Protein AF-A0A657B1L4-F1 (afdb_monomer_lite)

pLDDT: mean 71.81, std 14.99, range [41.16, 93.69]

Structure (mmCIF, N/CA/C/O backbone):
data_AF-A0A657B1L4-F1
#
_entry.id   AF-A0A657B1L4-F1
#
loop_
_atom_site.group_PDB
_atom_site.id
_atom_site.type_symbol
_atom_site.label_atom_id
_atom_site.label_alt_id
_atom_site.label_comp_id
_atom_site.label_asym_id
_atom_site.label_entity_id
_atom_site.label_seq_id
_atom_site.pdbx_PDB_ins_code
_atom_site.Cartn_x
_atom_site.Cartn_y
_atom_site.Cartn_z
_atom_site.occupancy
_atom_site.B_iso_or_equiv
_atom_site.auth_seq_id
_atom_site.auth_comp_id
_atom_site.auth_asym_id
_atom_site.auth_atom_id
_atom_site.pdbx_PDB_model_num
ATOM 1 N N . MET A 1 1 ? -12.291 -13.952 30.969 1.00 44.62 1 MET A N 1
ATOM 2 C CA . MET A 1 1 ? -12.840 -12.583 30.865 1.00 44.62 1 MET A CA 1
ATOM 3 C C . MET A 1 1 ? -14.211 -12.683 30.225 1.00 44.62 1 MET A C 1
ATOM 5 O O . MET A 1 1 ? -14.468 -13.693 29.579 1.00 44.62 1 MET A O 1
ATOM 9 N N . LYS A 1 2 ? -15.116 -11.753 30.529 1.00 54.88 2 LYS A N 1
ATOM 10 C CA . LYS A 1 2 ? -16.522 -11.814 30.122 1.00 54.88 2 LYS A CA 1
ATOM 11 C C . LYS A 1 2 ? -16.820 -10.513 29.388 1.00 54.88 2 LYS A C 1
ATOM 13 O O . LYS A 1 2 ? -16.841 -9.466 30.028 1.00 54.88 2 LYS A O 1
ATOM 18 N N . ASP A 1 3 ? -16.983 -10.602 28.078 1.00 65.75 3 ASP A N 1
ATOM 19 C CA . ASP A 1 3 ? -17.222 -9.439 27.230 1.00 65.75 3 ASP A CA 1
ATOM 20 C C . ASP A 1 3 ? -18.727 -9.167 27.196 1.00 65.75 3 ASP A C 1
ATOM 22 O O . ASP A 1 3 ? -19.538 -10.091 27.074 1.00 65.75 3 ASP A O 1
ATOM 26 N N . THR A 1 4 ? -19.107 -7.909 27.405 1.00 70.56 4 THR A N 1
ATOM 27 C CA . THR A 1 4 ? -20.507 -7.476 27.410 1.00 70.56 4 THR A CA 1
ATOM 28 C C . THR A 1 4 ? -20.730 -6.631 26.171 1.00 70.56 4 THR A C 1
ATOM 30 O O . THR A 1 4 ? -20.017 -5.655 25.960 1.00 70.56 4 THR A O 1
ATOM 33 N N . TYR A 1 5 ? -21.699 -7.028 25.352 1.00 71.12 5 TYR A N 1
ATOM 34 C CA . TYR A 1 5 ? -22.012 -6.365 24.092 1.00 71.12 5 TYR A CA 1
ATOM 35 C C . TYR A 1 5 ? -23.319 -5.593 24.236 1.00 71.12 5 TYR A C 1
ATOM 37 O O . TYR A 1 5 ? -24.296 -6.124 24.769 1.00 71.12 5 TYR A O 1
ATOM 45 N N . PHE A 1 6 ? -23.330 -4.360 23.741 1.00 74.88 6 PHE A N 1
ATOM 46 C CA . PHE A 1 6 ? -24.523 -3.533 23.626 1.00 74.88 6 PHE A CA 1
ATOM 47 C C . PHE A 1 6 ? -24.731 -3.184 22.152 1.00 74.88 6 PHE A C 1
ATOM 49 O O . PHE A 1 6 ? -23.774 -2.825 21.467 1.00 74.88 6 PHE A O 1
ATOM 56 N N . VAL A 1 7 ? -25.960 -3.340 21.662 1.00 74.31 7 VAL A N 1
ATOM 57 C CA . VAL A 1 7 ? -26.334 -3.041 20.276 1.00 74.31 7 VAL A CA 1
ATOM 58 C C . VAL A 1 7 ? -27.376 -1.936 20.322 1.00 74.31 7 VAL A C 1
ATOM 60 O O . VAL A 1 7 ? -28.415 -2.115 20.954 1.00 74.31 7 VAL A O 1
ATOM 63 N N . ALA A 1 8 ? -27.077 -0.826 19.659 1.00 74.44 8 ALA A N 1
ATOM 64 C CA . ALA A 1 8 ? -27.981 0.296 19.455 1.00 74.44 8 ALA A CA 1
ATOM 65 C C . ALA A 1 8 ? -28.197 0.490 17.953 1.00 74.44 8 ALA A C 1
ATOM 67 O O . ALA A 1 8 ? -27.300 0.190 17.158 1.00 74.44 8 ALA A O 1
ATOM 68 N N . ASP A 1 9 ? -29.367 0.996 17.575 1.00 72.44 9 ASP A N 1
ATOM 69 C CA . ASP A 1 9 ? -29.678 1.323 16.179 1.00 72.44 9 ASP A CA 1
ATOM 70 C C . ASP A 1 9 ? -29.116 2.695 15.758 1.00 72.44 9 ASP A C 1
ATOM 72 O O . ASP A 1 9 ? -29.039 2.979 14.562 1.00 72.44 9 ASP A O 1
ATOM 76 N N . ASP A 1 10 ? -28.704 3.531 16.719 1.00 69.38 10 ASP A N 1
ATOM 77 C CA . ASP A 1 10 ? -28.282 4.915 16.491 1.00 69.38 10 ASP A CA 1
ATOM 78 C C . ASP A 1 10 ? -26.967 5.265 17.218 1.00 69.38 10 ASP A C 1
ATOM 80 O O . ASP A 1 10 ? -26.688 4.769 18.311 1.00 69.38 10 ASP A O 1
ATOM 84 N N . LEU A 1 11 ? -26.141 6.117 16.598 1.00 68.44 11 LEU A N 1
ATOM 85 C CA . LEU A 1 11 ? -24.838 6.538 17.128 1.00 68.44 11 LEU A CA 1
ATOM 86 C C . LEU A 1 11 ? -24.950 7.500 18.321 1.00 68.44 11 LEU A C 1
ATOM 88 O O . LEU A 1 11 ? -24.080 7.453 19.193 1.00 68.44 11 LEU A O 1
ATOM 92 N N . ASP A 1 12 ? -26.011 8.306 18.407 1.00 71.00 12 ASP A N 1
ATOM 93 C CA . ASP A 1 12 ? -26.265 9.215 19.532 1.00 71.00 12 ASP A CA 1
ATOM 94 C C . ASP A 1 12 ? -26.483 8.423 20.831 1.00 71.00 12 ASP A C 1
ATOM 96 O O . ASP A 1 12 ? -26.006 8.796 21.906 1.00 71.00 12 ASP A O 1
ATOM 100 N N . GLU A 1 13 ? -27.171 7.282 20.735 1.00 75.62 13 GLU A N 1
ATOM 101 C CA . GLU A 1 13 ? -27.399 6.385 21.871 1.00 75.62 13 GLU A CA 1
ATOM 102 C C . GLU A 1 13 ? -26.088 5.733 22.337 1.00 75.62 13 GLU A C 1
ATOM 104 O O . GLU A 1 13 ? -25.829 5.623 23.537 1.00 75.62 13 GLU A O 1
ATOM 109 N N . VAL A 1 14 ? -25.210 5.366 21.398 1.00 75.19 14 VAL A N 1
ATOM 110 C CA . VAL A 1 14 ? -23.883 4.813 21.712 1.00 75.19 14 VAL A CA 1
ATOM 111 C C . VAL A 1 14 ? -22.984 5.852 22.389 1.00 75.19 14 VAL A C 1
ATOM 113 O O . VAL A 1 14 ? -22.258 5.507 23.325 1.00 75.19 14 VAL A O 1
ATOM 116 N N . GLU A 1 15 ? -23.027 7.114 21.957 1.00 71.69 15 GLU A N 1
ATOM 117 C CA . GLU A 1 15 ? -22.281 8.209 22.590 1.00 71.69 15 GLU A CA 1
ATOM 118 C C . GLU A 1 15 ? -22.749 8.458 24.024 1.00 71.69 15 GLU A C 1
ATOM 120 O O . GLU A 1 15 ? -21.926 8.572 24.939 1.00 71.69 15 GLU A O 1
ATOM 125 N N . LEU A 1 16 ? -24.064 8.473 24.245 1.00 78.19 16 LEU A N 1
ATOM 126 C CA . LEU A 1 16 ? -24.642 8.656 25.571 1.00 78.19 16 LEU A CA 1
A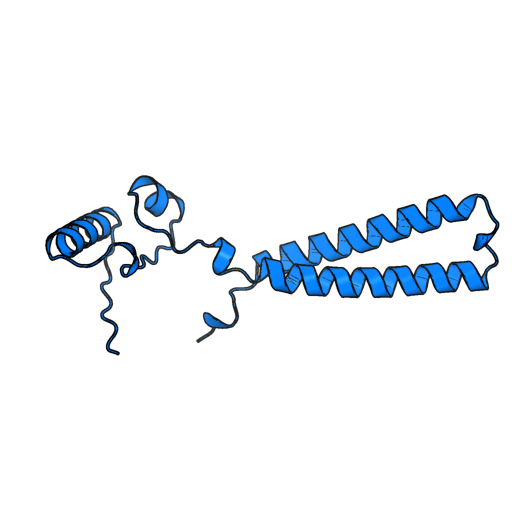TOM 127 C C . LEU A 1 16 ? -24.188 7.546 26.529 1.00 78.19 16 LEU A C 1
ATOM 129 O O . LEU A 1 16 ? -23.716 7.835 27.628 1.00 78.19 16 LEU A O 1
ATOM 133 N N . ILE A 1 17 ? -24.215 6.291 26.078 1.00 77.56 17 ILE A N 1
ATOM 134 C CA . ILE A 1 17 ? -23.767 5.140 26.872 1.00 77.56 17 ILE A CA 1
ATOM 135 C C . ILE A 1 17 ? -22.257 5.176 27.117 1.00 77.56 17 ILE A C 1
ATOM 137 O O . ILE A 1 17 ? -21.808 4.854 28.217 1.00 77.56 17 ILE A O 1
ATOM 141 N N . GLN A 1 18 ? -21.449 5.582 26.134 1.00 74.44 18 GLN A N 1
ATOM 142 C CA . GLN A 1 18 ? -20.011 5.755 26.346 1.00 74.44 18 GLN A CA 1
ATOM 143 C C . GLN A 1 18 ? -19.741 6.793 27.442 1.00 74.44 18 GLN A C 1
ATOM 145 O O . GLN A 1 18 ? -18.913 6.542 28.319 1.00 74.44 18 GLN A O 1
ATOM 150 N N . ASN A 1 19 ? -20.442 7.927 27.412 1.00 75.06 19 ASN A N 1
ATOM 151 C CA . ASN A 1 19 ? -20.296 8.977 28.416 1.00 75.06 19 ASN A CA 1
ATOM 152 C C . ASN A 1 19 ? -20.737 8.496 29.805 1.00 75.06 19 ASN A C 1
ATOM 154 O O . ASN A 1 19 ? -20.000 8.695 30.769 1.00 75.06 19 ASN A O 1
ATOM 158 N N . GLU A 1 20 ? -21.860 7.782 29.910 1.00 81.00 20 GLU A N 1
ATOM 159 C CA . GLU A 1 20 ? -22.311 7.182 31.174 1.00 81.00 20 GLU A CA 1
ATOM 160 C C . GLU A 1 20 ? -21.303 6.164 31.730 1.00 81.00 20 GLU A C 1
ATOM 162 O O . GLU A 1 20 ? -21.020 6.146 32.929 1.00 81.00 20 GLU A O 1
ATOM 167 N N . LEU A 1 21 ? -20.708 5.334 30.869 1.00 80.38 21 LEU A N 1
ATOM 168 C CA . LEU A 1 21 ? -19.683 4.368 31.272 1.00 80.38 21 LEU A CA 1
ATOM 169 C C . LEU A 1 21 ? -18.393 5.061 31.725 1.00 80.38 21 LEU A C 1
ATOM 171 O O . LEU A 1 21 ? -17.774 4.628 32.699 1.00 80.38 21 LEU A O 1
ATOM 175 N N . MET A 1 22 ? -18.003 6.151 31.064 1.00 76.38 22 MET A N 1
ATOM 176 C CA . MET A 1 22 ? -16.868 6.972 31.485 1.00 76.38 22 MET A CA 1
ATOM 177 C C . MET A 1 22 ? -17.126 7.653 32.834 1.00 76.38 22 MET A C 1
ATOM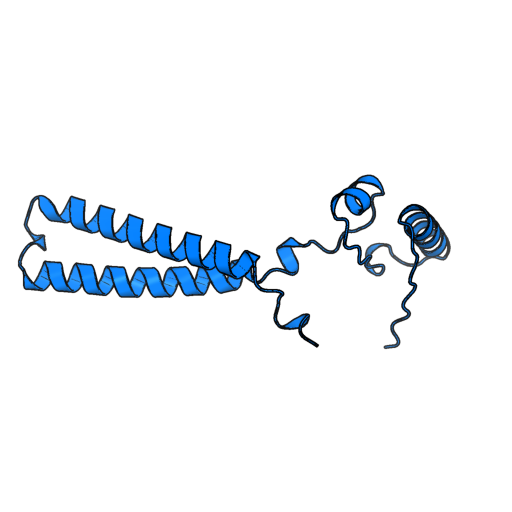 179 O O . MET A 1 22 ? -16.239 7.654 33.689 1.00 76.38 22 MET A O 1
ATOM 183 N N . GLU A 1 23 ? -18.336 8.172 33.067 1.00 78.88 23 GLU A N 1
ATOM 184 C CA . GLU A 1 23 ? -18.749 8.713 34.370 1.00 78.88 23 GLU A CA 1
ATOM 185 C C . GLU A 1 23 ? -18.786 7.634 35.461 1.00 78.88 23 GLU A C 1
ATOM 187 O O . GLU A 1 23 ? -18.411 7.894 36.606 1.00 78.88 23 GLU A O 1
ATOM 192 N N . ALA A 1 24 ? -19.149 6.399 35.107 1.00 81.00 24 ALA A N 1
ATOM 193 C CA . ALA A 1 24 ? -19.089 5.238 35.994 1.00 81.00 24 ALA A CA 1
ATOM 194 C C . ALA A 1 24 ? -17.652 4.740 36.270 1.00 81.00 24 ALA A C 1
ATOM 196 O O . ALA A 1 24 ? -17.465 3.812 37.061 1.00 81.00 24 ALA A O 1
ATOM 197 N N . GLY A 1 25 ? -16.634 5.359 35.661 1.00 78.19 25 GLY A N 1
ATOM 198 C CA . GLY A 1 25 ? -15.218 5.070 35.894 1.00 78.19 25 GLY A CA 1
ATOM 199 C C . GLY A 1 25 ? -14.609 4.028 34.955 1.00 78.19 25 GLY A C 1
ATOM 200 O O . GLY A 1 25 ? -13.517 3.530 35.234 1.00 78.19 25 GLY A O 1
ATOM 201 N N . VAL A 1 26 ? -15.280 3.680 33.854 1.00 72.81 26 VAL A N 1
ATOM 202 C CA . VAL A 1 26 ? -14.715 2.818 32.808 1.00 72.81 26 VAL A CA 1
ATOM 203 C C . VAL A 1 26 ? -13.775 3.643 31.929 1.00 72.81 26 VAL A C 1
ATOM 205 O O . VAL A 1 26 ? -14.141 4.698 31.413 1.00 72.81 26 VAL A O 1
ATOM 208 N N . GLU A 1 27 ? -12.545 3.166 31.736 1.00 69.19 27 GLU A N 1
ATOM 209 C CA . GLU A 1 27 ? -11.592 3.843 30.856 1.00 69.19 27 GLU A CA 1
ATOM 210 C C . GLU A 1 27 ? -12.067 3.812 29.399 1.00 69.19 27 GLU A C 1
ATOM 212 O O . GLU A 1 27 ? -12.371 2.751 28.850 1.00 69.19 27 GLU A O 1
ATOM 217 N N . LYS A 1 28 ? -12.034 4.980 28.742 1.00 63.34 28 LYS A N 1
ATOM 218 C CA . LYS A 1 28 ? -12.395 5.150 27.323 1.00 63.34 28 LYS A CA 1
ATOM 219 C C . LYS A 1 28 ? -11.646 4.186 26.393 1.00 63.34 28 LYS A C 1
ATOM 221 O O . LYS A 1 28 ? -12.172 3.804 25.355 1.00 63.34 28 LYS A O 1
ATOM 226 N N . ASP A 1 29 ? -10.432 3.775 26.761 1.00 60.16 29 ASP A N 1
ATOM 227 C CA . ASP A 1 29 ? -9.611 2.860 25.959 1.00 60.16 29 ASP A CA 1
ATOM 228 C C . ASP A 1 29 ? -10.150 1.420 25.929 1.00 60.16 29 ASP A C 1
ATOM 230 O O . ASP A 1 29 ? -9.879 0.683 24.984 1.00 60.16 29 ASP A O 1
ATOM 234 N N . SER A 1 30 ? -10.951 1.041 26.930 1.00 60.16 30 SER A N 1
ATOM 235 C CA . SER A 1 30 ? -11.572 -0.285 27.047 1.00 60.16 30 SER A CA 1
ATOM 236 C C . SER A 1 30 ? -12.925 -0.393 26.328 1.00 60.16 30 SER A C 1
ATOM 238 O O . SER A 1 30 ? -13.515 -1.471 26.309 1.00 60.16 30 SER A O 1
ATOM 240 N N . ILE A 1 31 ? -13.433 0.704 25.753 1.00 64.31 31 ILE A N 1
ATOM 241 C CA . ILE A 1 31 ? -14.732 0.769 25.072 1.00 64.31 31 ILE A CA 1
ATOM 242 C C . ILE A 1 31 ? -14.480 0.856 23.561 1.00 64.31 31 ILE A C 1
ATOM 244 O O . ILE A 1 31 ? -14.127 1.918 23.046 1.00 64.31 31 ILE A O 1
ATOM 248 N N . SER A 1 32 ? -14.652 -0.257 22.842 1.00 65.81 32 SER A N 1
ATOM 249 C CA . SER A 1 32 ? -14.582 -0.293 21.376 1.00 65.81 32 SER A CA 1
ATOM 250 C C . SER A 1 32 ? -15.979 -0.182 20.764 1.00 65.81 32 SER A C 1
ATOM 252 O O . SER A 1 32 ? -16.893 -0.922 21.124 1.00 65.81 32 SER A O 1
ATOM 254 N N . VAL A 1 33 ? -16.155 0.753 19.826 1.00 64.38 33 VAL A N 1
ATOM 255 C CA . VAL A 1 33 ? -17.416 0.937 19.095 1.00 64.38 33 VAL A CA 1
ATOM 256 C C . VAL A 1 33 ? -17.271 0.382 17.685 1.00 64.38 33 VAL A C 1
ATOM 258 O O . VAL A 1 33 ? -16.327 0.701 16.961 1.00 64.38 33 VAL A O 1
ATOM 261 N N . TRP A 1 34 ? -18.238 -0.446 17.298 1.00 62.56 34 TRP A N 1
ATOM 262 C CA . TRP A 1 34 ? -18.314 -1.088 15.994 1.00 62.56 34 TRP A CA 1
ATOM 263 C C . TRP A 1 34 ? -19.499 -0.508 15.226 1.00 62.56 34 TRP A C 1
ATOM 265 O O . TRP A 1 34 ? -20.640 -0.838 15.524 1.00 62.56 34 TRP A O 1
ATOM 275 N N . SER A 1 35 ? -19.230 0.347 14.239 1.00 59.47 35 SER A N 1
ATOM 276 C CA . SER A 1 35 ? -20.252 0.891 13.338 1.00 59.47 35 SER A CA 1
ATOM 277 C C . SER A 1 35 ? -19.855 0.655 11.884 1.00 59.47 35 SER A C 1
ATOM 279 O O . SER A 1 35 ? -18.669 0.653 11.558 1.00 59.47 35 SER A O 1
ATOM 281 N N . GLY A 1 36 ? -20.852 0.440 11.023 1.00 52.50 36 GLY A N 1
ATOM 282 C CA . GLY A 1 36 ? -20.679 0.394 9.567 1.00 52.50 36 GLY A CA 1
ATOM 283 C C . GLY A 1 36 ? -20.628 1.779 8.912 1.00 52.50 36 GLY A C 1
ATOM 284 O O . GLY A 1 36 ? -20.396 1.865 7.709 1.00 52.50 36 GLY A O 1
ATOM 285 N N . ASP A 1 37 ? -20.851 2.846 9.685 1.00 54.81 37 ASP A N 1
ATOM 286 C CA . ASP A 1 37 ? -20.751 4.233 9.236 1.00 54.81 37 ASP A CA 1
ATOM 287 C C . ASP A 1 37 ? -19.521 4.911 9.856 1.00 54.81 37 ASP A C 1
ATOM 289 O O . ASP A 1 37 ? -19.572 5.466 10.954 1.00 54.81 37 ASP A O 1
ATOM 293 N N . ALA A 1 38 ? -18.393 4.855 9.145 1.00 50.41 38 ALA A N 1
ATOM 294 C CA . ALA A 1 38 ? -17.128 5.436 9.591 1.00 50.41 38 ALA A CA 1
ATOM 295 C C . ALA A 1 38 ? -17.177 6.970 9.752 1.00 50.41 38 ALA A C 1
ATOM 297 O O . ALA A 1 38 ? -16.377 7.525 10.504 1.00 50.41 38 ALA A O 1
ATOM 298 N N . TYR A 1 39 ? -18.104 7.657 9.070 1.00 47.00 39 TYR A N 1
ATOM 299 C CA . TYR A 1 39 ? -18.231 9.115 9.137 1.00 47.00 39 TYR A CA 1
ATOM 300 C C . TYR A 1 39 ? -18.964 9.559 10.411 1.00 47.00 39 TYR A C 1
ATOM 302 O O . TYR A 1 39 ? -18.521 10.489 11.087 1.00 47.00 39 TYR A O 1
ATOM 310 N N . GLY A 1 40 ? -20.023 8.845 10.805 1.00 52.19 40 GLY A N 1
ATOM 311 C CA . GLY A 1 40 ? -20.718 9.076 12.074 1.00 52.19 40 GLY A CA 1
ATOM 312 C C . GLY A 1 40 ? -19.797 8.920 13.289 1.00 52.19 40 GLY A C 1
ATOM 313 O O . GLY A 1 40 ? -19.780 9.767 14.176 1.00 52.19 40 GLY A O 1
ATOM 314 N N . VAL A 1 41 ? -18.939 7.897 13.307 1.00 54.28 41 VAL A N 1
ATOM 315 C CA . VAL A 1 41 ? -18.079 7.609 14.473 1.00 54.28 41 VAL A CA 1
ATOM 316 C C . VAL A 1 41 ? -17.038 8.711 14.735 1.00 54.28 41 VAL A C 1
ATOM 318 O O . VAL A 1 41 ? -16.777 9.035 15.894 1.00 54.28 41 VAL A O 1
ATOM 321 N N . ASP A 1 42 ? -16.478 9.325 13.686 1.00 50.12 42 ASP A N 1
ATOM 322 C CA . ASP A 1 42 ? -15.508 10.428 13.822 1.00 50.12 42 ASP A CA 1
ATOM 323 C C . ASP A 1 42 ? -16.171 11.712 14.354 1.00 50.12 42 ASP A C 1
ATOM 325 O O . ASP A 1 42 ? -15.621 12.405 15.215 1.00 50.12 42 ASP A O 1
ATOM 329 N N . THR A 1 43 ? -17.401 11.981 13.905 1.00 55.16 43 THR A N 1
ATOM 330 C CA . THR A 1 43 ? -18.184 13.163 14.302 1.00 55.16 43 THR A CA 1
ATOM 331 C C . THR A 1 43 ? -18.566 13.141 15.787 1.00 55.16 43 THR A C 1
ATOM 333 O O . THR A 1 43 ? -18.582 14.190 16.428 1.00 55.16 43 THR A O 1
ATOM 336 N N . HIS A 1 44 ? -18.803 11.952 16.347 1.00 53.47 44 HIS A N 1
ATOM 337 C CA . HIS A 1 44 ? -19.210 11.753 17.744 1.00 53.47 44 HIS A CA 1
ATOM 338 C C . HIS A 1 44 ? -18.033 11.497 18.709 1.00 53.47 44 HIS A C 1
ATOM 340 O O . HIS A 1 44 ? -18.232 11.060 19.839 1.00 53.47 44 HIS A O 1
ATOM 346 N N . HIS A 1 45 ? -16.776 11.723 18.285 1.00 52.84 45 HIS A N 1
ATOM 347 C CA . HIS A 1 45 ? -15.562 11.450 19.085 1.00 52.84 45 HIS A CA 1
ATOM 348 C C . HIS A 1 45 ? -15.492 10.033 19.685 1.00 52.84 45 HIS A C 1
ATOM 350 O O . HIS A 1 45 ? -14.744 9.768 20.647 1.00 52.84 45 HIS A O 1
ATOM 356 N N . LEU A 1 46 ? -16.254 9.118 19.096 1.00 55.56 46 LEU A N 1
ATOM 357 C CA . LEU A 1 46 ? -16.255 7.714 19.421 1.00 55.56 46 LEU A CA 1
ATOM 358 C C . LEU A 1 46 ? -14.955 7.144 18.859 1.00 55.56 46 LEU A C 1
ATOM 360 O O . LEU A 1 46 ? -14.516 7.483 17.759 1.00 55.56 46 LEU A O 1
ATOM 364 N N . LYS A 1 47 ? -14.276 6.302 19.638 1.00 47.66 47 LYS A N 1
ATOM 365 C CA . LYS A 1 47 ? -13.036 5.678 19.182 1.00 47.66 47 LYS A CA 1
ATOM 366 C C . LYS A 1 47 ? -13.404 4.629 18.128 1.00 47.66 47 LYS A C 1
ATOM 368 O O . LYS A 1 47 ? -13.651 3.473 18.466 1.00 47.66 47 LYS A O 1
ATOM 373 N N . ALA A 1 48 ? -13.473 5.051 16.865 1.00 48.38 48 ALA A N 1
ATOM 374 C CA . ALA A 1 48 ? -13.576 4.149 15.731 1.00 48.38 48 ALA A CA 1
ATOM 375 C C . ALA A 1 48 ? -12.387 3.200 15.792 1.00 48.38 48 ALA A C 1
ATOM 377 O O . ALA A 1 48 ? -11.226 3.625 15.762 1.00 48.38 48 ALA A O 1
ATOM 378 N N . GLU A 1 49 ? -12.659 1.907 15.900 1.00 49.25 49 GLU A N 1
ATOM 379 C CA . GLU A 1 49 ? -11.630 0.908 15.694 1.00 49.25 49 GLU A CA 1
ATOM 380 C C . GLU A 1 49 ? -11.207 0.996 14.222 1.00 49.25 49 GLU A C 1
ATOM 382 O O . GLU A 1 49 ? -11.916 0.512 13.342 1.00 49.25 49 GLU A O 1
ATOM 387 N N . ASN A 1 50 ? -10.110 1.730 13.976 1.00 43.94 50 ASN A N 1
ATOM 388 C CA . ASN A 1 50 ? -9.572 2.092 12.663 1.00 43.94 50 ASN A CA 1
ATOM 389 C C . ASN A 1 50 ? -9.848 1.010 11.609 1.00 43.94 50 ASN A C 1
ATOM 391 O O . ASN A 1 50 ? -9.249 -0.066 11.645 1.00 43.94 50 ASN A O 1
ATOM 395 N N . GLU A 1 51 ? -10.679 1.318 10.613 1.00 48.22 51 GLU A N 1
ATOM 396 C CA . GLU A 1 51 ? -10.965 0.402 9.500 1.00 48.22 51 GLU A CA 1
ATOM 397 C C . GLU A 1 51 ? -9.689 -0.004 8.740 1.00 48.22 51 GLU A C 1
ATOM 399 O O . GLU A 1 51 ? -9.582 -1.110 8.211 1.00 48.22 51 GLU A O 1
ATOM 404 N N . LEU A 1 52 ? -8.655 0.841 8.768 1.00 44.66 52 LEU A N 1
ATOM 405 C CA . LEU A 1 52 ? -7.340 0.544 8.196 1.00 44.66 52 LEU A CA 1
ATOM 406 C C . LEU A 1 52 ? -6.574 -0.563 8.948 1.00 44.66 52 LEU A C 1
ATOM 408 O O . LEU A 1 52 ? -5.774 -1.255 8.324 1.00 44.66 52 LEU A O 1
ATOM 412 N N . LEU A 1 53 ? -6.829 -0.770 10.247 1.00 48.97 53 LEU A N 1
ATOM 413 C CA . LEU A 1 53 ? -6.271 -1.890 11.025 1.00 48.97 53 LEU A CA 1
ATOM 414 C C . LEU A 1 53 ? -7.055 -3.198 10.819 1.00 48.97 53 LEU A C 1
ATOM 416 O O . LEU A 1 53 ? -6.499 -4.272 11.014 1.00 48.97 53 LEU A O 1
ATOM 420 N N . LYS A 1 54 ? -8.313 -3.125 10.365 1.00 50.00 54 LYS A N 1
ATOM 421 C CA . LYS A 1 54 ? -9.137 -4.290 9.976 1.00 50.00 54 LYS A CA 1
ATOM 422 C C . LYS A 1 54 ? -8.802 -4.872 8.614 1.00 50.00 54 LYS A C 1
ATOM 424 O O . LYS A 1 54 ? -9.368 -5.888 8.205 1.00 50.00 54 LYS A O 1
ATOM 429 N N . THR A 1 55 ? -7.922 -4.213 7.883 1.00 51.31 55 THR A N 1
ATOM 430 C CA . THR A 1 55 ? -7.746 -4.479 6.468 1.00 51.31 55 THR A CA 1
ATOM 431 C C . THR A 1 55 ? -6.356 -5.047 6.226 1.00 51.31 55 THR A C 1
ATOM 433 O O . THR A 1 55 ? -5.359 -4.516 6.708 1.00 51.31 55 THR A O 1
ATOM 436 N N . ASP A 1 56 ? -6.264 -6.158 5.494 1.00 59.38 56 ASP A N 1
ATOM 437 C CA . ASP A 1 56 ? -5.019 -6.910 5.245 1.00 59.38 56 ASP A CA 1
ATOM 438 C C . ASP A 1 56 ? -4.043 -6.185 4.281 1.00 59.38 56 ASP A C 1
ATOM 440 O O . ASP A 1 56 ? -3.222 -6.808 3.609 1.00 59.38 56 ASP A O 1
ATOM 444 N N . ALA A 1 57 ? -4.098 -4.852 4.200 1.00 60.22 57 ALA A N 1
ATOM 445 C CA . ALA A 1 57 ? -3.348 -4.046 3.237 1.00 60.22 57 ALA A CA 1
ATOM 446 C C . ALA A 1 57 ? -1.824 -4.110 3.446 1.00 60.22 57 ALA A C 1
ATOM 448 O O . ALA A 1 57 ? -1.065 -4.216 2.487 1.00 60.22 57 ALA A O 1
ATOM 449 N N . ILE A 1 58 ? -1.351 -4.086 4.696 1.00 65.62 58 ILE A N 1
ATOM 450 C CA . ILE A 1 58 ? 0.085 -4.182 5.015 1.00 65.62 58 ILE A CA 1
ATOM 451 C C . ILE A 1 58 ? 0.646 -5.582 4.689 1.00 65.62 58 ILE A C 1
ATOM 453 O O . ILE A 1 58 ? 1.653 -5.673 3.971 1.00 65.62 58 ILE A O 1
ATOM 457 N N . PRO A 1 59 ? 0.038 -6.693 5.160 1.00 70.75 59 PRO A N 1
ATOM 458 C CA . PRO A 1 59 ? 0.518 -8.026 4.806 1.00 70.75 59 PRO A CA 1
ATOM 459 C C . PRO A 1 59 ? 0.371 -8.334 3.308 1.00 70.75 59 PRO A C 1
ATOM 461 O O . PRO A 1 59 ? 1.247 -8.995 2.739 1.00 70.75 59 PRO A O 1
ATOM 464 N N . SER A 1 60 ? -0.659 -7.819 2.631 1.00 69.44 60 SER A N 1
ATOM 465 C CA . SER A 1 60 ? -0.802 -7.994 1.185 1.00 69.44 60 SER A CA 1
ATOM 466 C C . SER A 1 60 ? 0.270 -7.227 0.401 1.00 69.44 60 SER A C 1
ATOM 468 O O . SER A 1 60 ? 0.881 -7.813 -0.495 1.00 69.44 60 SER A O 1
ATOM 470 N N . MET A 1 61 ? 0.606 -5.986 0.775 1.00 75.00 61 MET A N 1
ATOM 471 C CA . MET A 1 61 ? 1.704 -5.224 0.159 1.00 75.00 61 MET A CA 1
ATOM 472 C C . MET A 1 61 ? 3.037 -5.972 0.247 1.00 75.00 61 MET A C 1
ATOM 474 O O . MET A 1 61 ? 3.788 -6.006 -0.728 1.00 75.00 61 MET A O 1
ATOM 478 N N . ARG A 1 62 ? 3.316 -6.651 1.370 1.00 79.44 62 ARG A N 1
ATOM 479 C CA . ARG A 1 62 ? 4.520 -7.489 1.517 1.00 79.44 62 ARG A CA 1
ATOM 480 C C . ARG A 1 62 ? 4.543 -8.640 0.509 1.00 79.44 62 ARG A C 1
ATOM 482 O O . ARG A 1 62 ? 5.598 -8.934 -0.052 1.00 79.44 62 ARG A O 1
ATOM 489 N N . SER A 1 63 ? 3.402 -9.283 0.261 1.00 80.38 63 SER A N 1
ATOM 490 C CA . SER A 1 63 ? 3.305 -10.344 -0.751 1.00 80.38 63 SER A CA 1
ATOM 491 C C . SER A 1 63 ? 3.497 -9.809 -2.178 1.00 80.38 63 SER A C 1
ATOM 493 O O . SER A 1 63 ? 4.204 -10.433 -2.973 1.00 80.38 63 SER A O 1
ATOM 495 N N . GLY A 1 64 ? 2.973 -8.613 -2.470 1.00 83.19 64 GLY A N 1
ATOM 496 C CA . GLY A 1 64 ? 3.186 -7.912 -3.739 1.00 83.19 64 GLY A CA 1
ATOM 497 C C . GLY A 1 64 ? 4.645 -7.550 -3.983 1.00 83.19 64 GLY A C 1
ATOM 498 O O . GLY A 1 64 ? 5.159 -7.782 -5.076 1.00 83.19 64 GLY A O 1
ATOM 499 N N . LEU A 1 65 ? 5.342 -7.074 -2.948 1.00 86.81 65 LEU A N 1
ATOM 500 C CA . LEU A 1 65 ? 6.767 -6.755 -3.013 1.00 86.81 65 LEU A CA 1
ATOM 501 C C . LEU A 1 65 ? 7.613 -7.990 -3.358 1.00 86.81 65 LEU A C 1
ATOM 503 O O . LEU A 1 65 ? 8.480 -7.923 -4.228 1.00 86.81 65 LEU A O 1
ATOM 507 N N . ILE A 1 66 ? 7.348 -9.129 -2.708 1.00 89.25 66 ILE A N 1
ATOM 508 C CA . ILE A 1 66 ? 8.065 -10.387 -2.971 1.00 89.25 66 ILE A CA 1
ATOM 509 C C . ILE A 1 66 ? 7.818 -10.851 -4.410 1.00 89.25 66 ILE A C 1
ATOM 511 O O . ILE A 1 66 ? 8.762 -11.220 -5.107 1.00 89.25 66 ILE A O 1
ATOM 515 N N . CYS A 1 67 ? 6.568 -10.800 -4.875 1.00 89.12 67 CYS A N 1
ATOM 516 C CA . CYS A 1 67 ? 6.223 -11.180 -6.243 1.00 89.12 67 CYS A CA 1
ATOM 517 C C . CYS A 1 67 ? 6.925 -10.279 -7.275 1.00 89.12 67 CYS A C 1
ATOM 519 O O . CYS A 1 67 ? 7.543 -10.783 -8.215 1.00 89.12 67 CYS A O 1
ATOM 521 N N . GLY A 1 68 ? 6.918 -8.961 -7.046 1.00 88.31 68 GLY A N 1
ATOM 522 C CA . GLY A 1 68 ? 7.606 -7.985 -7.889 1.00 88.31 68 GLY A CA 1
ATOM 523 C C . GLY A 1 68 ? 9.120 -8.208 -7.949 1.00 88.31 68 GLY A C 1
ATOM 524 O O . GLY A 1 68 ? 9.703 -8.159 -9.032 1.00 88.31 68 GLY A O 1
ATOM 525 N N . LEU A 1 69 ? 9.758 -8.517 -6.814 1.00 91.81 69 LEU A N 1
ATOM 526 C CA . LEU A 1 69 ? 11.188 -8.840 -6.756 1.00 91.81 69 LEU A CA 1
ATOM 527 C C . LEU A 1 69 ? 11.535 -10.103 -7.549 1.00 91.81 69 LEU A C 1
ATOM 529 O O . LEU A 1 69 ? 12.535 -10.113 -8.265 1.00 91.81 69 LEU A O 1
ATOM 533 N N . ILE A 1 70 ? 10.712 -11.150 -7.457 1.00 93.31 70 ILE A N 1
ATOM 534 C CA . ILE A 1 70 ? 10.924 -12.387 -8.219 1.00 93.31 70 ILE A CA 1
ATOM 535 C C . ILE A 1 70 ? 10.839 -12.095 -9.719 1.00 93.31 70 ILE A C 1
ATOM 537 O O . ILE A 1 70 ? 11.758 -12.438 -10.460 1.00 93.31 70 ILE A O 1
ATOM 541 N N . LEU A 1 71 ? 9.779 -11.416 -10.167 1.00 90.94 71 LEU A N 1
ATOM 542 C CA . LEU A 1 71 ? 9.587 -11.075 -11.580 1.00 90.94 71 LEU A CA 1
ATOM 543 C C . LEU A 1 71 ? 10.720 -10.197 -12.128 1.00 90.94 71 LEU A C 1
ATOM 545 O O . LEU A 1 71 ? 11.243 -10.462 -13.211 1.00 90.94 71 LEU A O 1
ATOM 549 N N . SER A 1 72 ? 11.129 -9.183 -11.366 1.00 90.75 72 SER A N 1
ATOM 550 C CA . SER A 1 72 ? 12.261 -8.324 -11.714 1.00 90.75 72 SER A CA 1
ATOM 551 C C . SER A 1 72 ? 13.572 -9.116 -11.794 1.00 90.75 72 SER A C 1
ATOM 553 O O . SER A 1 72 ? 14.339 -8.934 -12.740 1.00 90.75 72 SER A O 1
ATOM 555 N N . GLY A 1 73 ? 13.805 -10.049 -10.867 1.00 91.50 73 GLY A N 1
ATOM 556 C CA . GLY A 1 73 ? 14.965 -10.939 -10.896 1.00 91.50 73 GLY A CA 1
ATOM 557 C C . GLY A 1 73 ? 15.006 -11.817 -12.149 1.00 91.50 73 GLY A C 1
ATOM 558 O O . GLY A 1 73 ? 16.056 -11.931 -12.782 1.00 91.50 73 GLY A O 1
ATOM 559 N N . VAL A 1 74 ? 13.864 -12.377 -12.565 1.00 92.06 74 VAL A N 1
ATOM 560 C CA . VAL A 1 74 ? 13.763 -13.147 -13.819 1.00 92.06 74 VAL A CA 1
ATOM 561 C C . VAL A 1 74 ? 14.054 -12.263 -15.035 1.00 92.06 74 VAL A C 1
ATOM 563 O O . VAL A 1 74 ? 14.792 -12.679 -15.930 1.00 92.06 74 VAL A O 1
ATOM 566 N N . ALA A 1 75 ? 13.538 -11.032 -15.061 1.00 87.50 75 ALA A N 1
ATOM 567 C CA . ALA A 1 75 ? 13.805 -10.089 -16.145 1.00 87.50 75 ALA A CA 1
ATOM 568 C C . ALA A 1 75 ? 15.303 -9.745 -16.252 1.00 87.50 75 ALA A C 1
ATOM 570 O O . ALA A 1 75 ? 15.869 -9.787 -17.346 1.00 87.50 75 ALA A O 1
ATOM 571 N N . LEU A 1 76 ? 15.972 -9.482 -15.123 1.00 87.62 76 LEU A N 1
ATOM 572 C CA . LEU A 1 76 ? 17.415 -9.219 -15.086 1.00 87.62 76 LEU A CA 1
ATOM 573 C C . LEU A 1 76 ? 18.242 -10.433 -15.519 1.00 87.62 76 LEU A C 1
ATOM 575 O O . LEU A 1 76 ? 19.233 -10.280 -16.232 1.00 87.62 76 LEU A O 1
ATOM 579 N N . PHE A 1 77 ? 17.821 -11.641 -15.143 1.00 89.19 77 PHE A N 1
ATOM 580 C CA . PHE A 1 77 ? 18.472 -12.872 -15.585 1.00 89.19 77 PHE A CA 1
ATOM 581 C C . PHE A 1 77 ? 18.360 -13.066 -17.106 1.00 89.19 77 PHE A C 1
ATOM 583 O O . PHE A 1 77 ? 19.337 -13.433 -17.759 1.00 89.19 77 PHE A O 1
ATOM 590 N N . GLY A 1 78 ? 17.206 -12.737 -17.695 1.00 86.06 78 GLY A N 1
ATOM 591 C CA . GLY A 1 78 ? 17.031 -12.704 -19.150 1.00 86.06 78 GLY A CA 1
ATOM 592 C C . GLY A 1 78 ? 17.953 -11.689 -19.834 1.00 86.06 78 GLY A C 1
ATOM 593 O O . GLY A 1 78 ? 18.597 -12.011 -20.832 1.00 86.06 78 GLY A O 1
ATOM 594 N N . PHE A 1 79 ? 18.092 -10.489 -19.263 1.00 84.88 79 PHE A N 1
ATOM 595 C CA . PHE A 1 79 ? 19.025 -9.466 -19.755 1.00 84.88 79 PHE A CA 1
ATOM 596 C C . PHE A 1 79 ? 20.487 -9.925 -19.714 1.00 84.88 79 PHE A C 1
ATOM 598 O O . PHE A 1 79 ? 21.245 -9.637 -20.644 1.00 84.88 79 PHE A O 1
ATOM 605 N N . LEU A 1 80 ? 20.878 -10.657 -18.668 1.00 84.88 80 LEU A N 1
ATOM 606 C CA . LEU A 1 80 ? 22.210 -11.246 -18.553 1.00 84.88 80 LEU A CA 1
ATOM 607 C C . LEU A 1 80 ? 22.458 -12.289 -19.654 1.00 84.88 80 LEU A C 1
ATOM 609 O O . LEU A 1 80 ? 23.498 -12.242 -20.305 1.00 84.88 80 LEU A O 1
ATOM 613 N N . GLY A 1 81 ? 21.493 -13.179 -19.911 1.00 85.50 81 GLY A N 1
ATOM 614 C CA . GLY A 1 81 ? 21.593 -14.197 -20.966 1.00 85.50 81 GLY A CA 1
ATOM 615 C C . GLY A 1 81 ? 21.661 -13.623 -22.386 1.00 85.50 81 GLY A C 1
ATOM 616 O O . GLY A 1 81 ? 22.293 -14.212 -23.258 1.00 85.50 81 GLY A O 1
ATOM 617 N N . LEU A 1 82 ? 21.062 -12.452 -22.608 1.00 84.31 82 LEU A N 1
ATOM 618 C CA . LEU A 1 82 ? 21.106 -11.727 -23.882 1.00 84.31 82 LEU A CA 1
ATOM 619 C C . LEU A 1 82 ? 22.340 -10.816 -24.030 1.00 84.31 82 LEU A C 1
ATOM 621 O O . LEU A 1 82 ? 22.495 -10.170 -25.063 1.00 84.31 82 LEU A O 1
ATOM 625 N N . GLY A 1 83 ? 23.210 -10.730 -23.015 1.00 81.00 83 GLY A N 1
ATOM 626 C CA . GLY A 1 83 ? 24.400 -9.869 -23.040 1.00 81.00 83 GLY A CA 1
ATOM 627 C C . GLY A 1 83 ? 24.095 -8.366 -22.989 1.00 81.00 83 GLY A C 1
ATOM 628 O O . GLY A 1 83 ? 24.948 -7.546 -23.317 1.00 81.00 83 GLY A O 1
ATOM 629 N N . LEU A 1 84 ? 22.888 -7.981 -22.567 1.00 77.62 84 LEU A N 1
ATOM 630 C CA . LEU A 1 84 ? 22.411 -6.593 -22.597 1.00 77.62 84 LEU A CA 1
ATOM 631 C C . LEU A 1 84 ? 22.859 -5.761 -21.384 1.00 77.62 84 LEU A C 1
ATOM 633 O O . LEU A 1 84 ? 22.584 -4.564 -21.332 1.00 77.62 84 LEU A O 1
ATOM 637 N N . MET A 1 85 ? 23.574 -6.359 -20.424 1.00 75.69 85 MET A N 1
ATOM 638 C CA . MET A 1 85 ? 24.085 -5.649 -19.241 1.00 75.69 85 MET A CA 1
ATOM 639 C C . MET A 1 85 ? 25.124 -4.573 -19.573 1.00 75.69 85 MET A C 1
ATOM 641 O O . MET A 1 85 ? 25.242 -3.587 -18.858 1.00 75.69 85 MET A O 1
ATOM 645 N N . SER A 1 86 ? 25.867 -4.734 -20.666 1.00 72.19 86 SER A N 1
ATOM 646 C CA . SER A 1 86 ? 26.887 -3.769 -21.102 1.00 72.19 86 SER A CA 1
ATOM 647 C C . SER A 1 86 ? 26.328 -2.682 -22.021 1.00 72.19 86 SER A C 1
ATOM 649 O O . SER A 1 86 ? 27.085 -1.858 -22.528 1.00 72.19 86 SER A O 1
ATOM 651 N N . SER A 1 87 ? 25.025 -2.721 -22.297 1.00 74.25 87 SER A N 1
ATOM 652 C CA . SER A 1 87 ? 24.385 -1.887 -23.303 1.00 74.25 87 SER A CA 1
ATOM 653 C C . SER A 1 87 ? 23.673 -0.688 -22.679 1.00 74.25 87 SER A C 1
ATOM 655 O O . SER A 1 87 ? 23.301 -0.683 -21.505 1.00 74.25 87 SER A O 1
ATOM 657 N N . GLU A 1 88 ? 23.412 0.310 -23.513 1.00 80.25 88 GLU A N 1
ATOM 658 C CA . GLU A 1 88 ? 22.622 1.513 -23.224 1.00 80.25 88 GLU A CA 1
ATOM 659 C C . GLU A 1 88 ? 21.245 1.158 -22.619 1.00 80.25 88 GLU A C 1
ATOM 661 O O . GLU A 1 88 ? 20.691 1.883 -21.787 1.00 80.25 88 GLU A O 1
ATOM 666 N N . TYR A 1 89 ? 20.740 -0.031 -22.969 1.00 80.31 89 TYR A N 1
ATOM 667 C CA . TYR A 1 89 ? 19.470 -0.602 -22.525 1.00 80.31 89 TYR A CA 1
ATOM 668 C C . TYR A 1 89 ? 19.435 -1.073 -21.062 1.00 80.31 89 TYR A C 1
ATOM 670 O O . TYR A 1 89 ? 18.347 -1.356 -20.558 1.00 80.31 89 TYR A O 1
ATOM 678 N N . MET A 1 90 ? 20.565 -1.139 -20.344 1.00 83.94 90 MET A N 1
ATOM 679 C CA . MET A 1 90 ? 20.568 -1.530 -18.924 1.00 83.94 90 MET A CA 1
ATOM 680 C C . MET A 1 90 ? 19.730 -0.567 -18.068 1.00 83.94 90 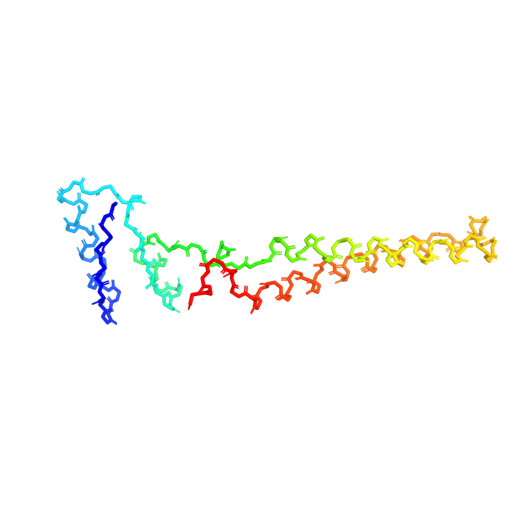MET A C 1
ATOM 682 O O . MET A 1 90 ? 18.981 -0.996 -17.191 1.00 83.94 90 MET A O 1
ATOM 686 N N . SER A 1 91 ? 19.802 0.731 -18.367 1.00 84.75 91 SER A N 1
ATOM 687 C CA . SER A 1 91 ? 19.001 1.769 -17.707 1.00 84.75 91 SER A CA 1
ATOM 688 C C . SER A 1 91 ? 17.493 1.551 -17.898 1.00 84.75 91 SER A C 1
ATOM 690 O O . SER A 1 91 ? 16.732 1.580 -16.930 1.00 84.75 91 SER A O 1
ATOM 692 N N . ALA A 1 92 ? 17.065 1.237 -19.124 1.00 87.25 92 ALA A N 1
ATOM 693 C CA . ALA A 1 92 ? 15.678 0.910 -19.444 1.00 87.25 92 ALA A CA 1
ATOM 694 C C . ALA A 1 92 ? 15.207 -0.366 -18.722 1.00 87.25 92 ALA A C 1
ATOM 696 O O . ALA A 1 92 ? 14.090 -0.402 -18.205 1.00 87.25 92 ALA A O 1
ATOM 697 N N . GLY A 1 93 ? 16.071 -1.382 -18.616 1.00 86.31 93 GLY A N 1
ATOM 698 C CA . GLY A 1 93 ? 15.795 -2.607 -17.861 1.00 86.31 93 GLY A CA 1
ATOM 699 C C . GLY A 1 93 ? 15.582 -2.359 -16.364 1.00 86.31 93 GLY A C 1
ATOM 700 O O . GLY A 1 93 ? 14.663 -2.925 -15.771 1.00 86.31 93 GLY A O 1
ATOM 701 N N . LEU A 1 94 ? 16.366 -1.465 -15.754 1.00 87.56 94 LEU A N 1
ATOM 702 C CA . LEU A 1 94 ? 16.199 -1.075 -14.348 1.00 87.56 94 LEU A CA 1
ATOM 703 C C . LEU A 1 94 ? 14.902 -0.293 -14.108 1.00 87.56 94 LEU A C 1
ATOM 705 O O . LEU A 1 94 ? 14.200 -0.562 -13.133 1.00 87.56 94 LEU A O 1
ATOM 709 N N . ILE A 1 95 ? 14.548 0.631 -15.008 1.00 91.19 95 ILE A N 1
ATOM 710 C CA . ILE A 1 95 ? 13.276 1.368 -14.936 1.00 91.19 95 ILE A CA 1
ATOM 711 C C . ILE A 1 95 ? 12.100 0.393 -15.049 1.00 91.19 95 ILE A C 1
ATOM 713 O O . ILE A 1 95 ? 11.173 0.451 -14.242 1.00 91.19 95 ILE A O 1
ATOM 717 N N . PHE A 1 96 ? 12.161 -0.547 -15.996 1.00 89.19 96 PHE A N 1
ATOM 718 C CA . PHE A 1 96 ? 11.152 -1.592 -16.147 1.00 89.19 96 PHE A CA 1
ATOM 719 C C . PHE A 1 96 ? 11.001 -2.428 -14.869 1.00 89.19 96 PHE A C 1
ATOM 721 O O . PHE A 1 96 ? 9.885 -2.645 -14.403 1.00 89.19 96 PHE A O 1
ATOM 728 N N . CYS A 1 97 ? 12.112 -2.827 -14.246 1.00 91.50 97 CYS A N 1
ATOM 729 C CA . CYS A 1 97 ? 12.100 -3.536 -12.967 1.00 91.50 97 CYS A CA 1
ATOM 730 C C . CYS A 1 97 ? 11.404 -2.733 -11.857 1.00 91.50 97 CYS A C 1
ATOM 732 O O . CYS A 1 97 ? 10.564 -3.278 -11.141 1.00 91.50 97 CYS A O 1
ATOM 734 N N . GLY A 1 98 ? 11.706 -1.437 -11.741 1.00 91.38 98 GLY A N 1
ATOM 735 C CA . GLY A 1 98 ? 11.055 -0.550 -10.776 1.00 91.38 98 GLY A CA 1
ATOM 736 C C . GLY A 1 98 ? 9.547 -0.436 -11.001 1.00 91.38 98 GLY A C 1
ATOM 737 O O . GLY A 1 98 ? 8.778 -0.520 -10.045 1.00 91.38 98 GLY A O 1
ATOM 738 N N . LEU A 1 99 ? 9.115 -0.320 -12.261 1.00 93.69 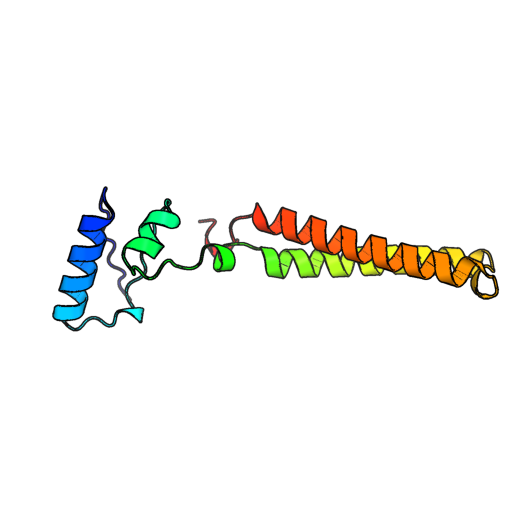99 LEU A N 1
ATOM 739 C CA . LEU A 1 99 ? 7.695 -0.285 -12.621 1.00 93.69 99 LEU A CA 1
ATOM 740 C C . LEU A 1 99 ? 6.982 -1.588 -12.256 1.00 93.69 99 LEU A C 1
ATOM 742 O O . LEU A 1 99 ? 5.891 -1.537 -11.697 1.00 93.69 99 LEU A O 1
ATOM 746 N N . VAL A 1 100 ? 7.600 -2.743 -12.510 1.00 91.81 100 VAL A N 1
ATOM 747 C CA . VAL A 1 100 ? 7.032 -4.053 -12.153 1.00 91.81 100 VAL A CA 1
ATOM 748 C C . VAL A 1 100 ? 6.886 -4.195 -10.639 1.00 91.81 100 VAL A C 1
ATOM 750 O O . VAL A 1 100 ? 5.825 -4.590 -10.160 1.00 91.81 100 VAL A O 1
ATOM 753 N N . ILE A 1 101 ? 7.914 -3.829 -9.868 1.00 90.94 101 ILE A N 1
ATOM 754 C CA . ILE A 1 101 ? 7.866 -3.892 -8.401 1.00 90.94 101 ILE A CA 1
ATOM 755 C C . ILE A 1 101 ? 6.798 -2.942 -7.851 1.00 90.94 101 ILE A C 1
ATOM 757 O O . ILE A 1 101 ? 5.999 -3.343 -7.002 1.00 90.94 101 ILE A O 1
ATOM 761 N N . GLY A 1 102 ? 6.757 -1.702 -8.346 1.00 90.31 102 GLY A N 1
ATOM 762 C CA . GLY A 1 102 ? 5.763 -0.709 -7.947 1.00 90.31 102 GLY A CA 1
ATOM 763 C C . GLY A 1 102 ? 4.339 -1.159 -8.270 1.00 90.31 102 GLY A C 1
ATOM 764 O O . GLY A 1 102 ? 3.475 -1.120 -7.397 1.00 90.31 102 GLY A O 1
ATOM 765 N N . PHE A 1 103 ? 4.116 -1.668 -9.483 1.00 91.00 103 PHE A N 1
ATOM 766 C CA . PHE A 1 103 ? 2.822 -2.181 -9.923 1.00 91.00 103 PHE A CA 1
ATOM 767 C C . PHE A 1 103 ? 2.361 -3.371 -9.073 1.00 91.00 10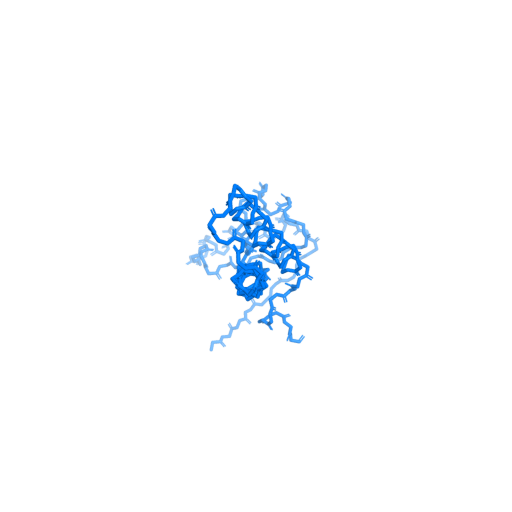3 PHE A C 1
ATOM 769 O O . PHE A 1 103 ? 1.259 -3.341 -8.535 1.00 91.00 103 PHE A O 1
ATOM 776 N N . CYS A 1 104 ? 3.214 -4.381 -8.861 1.00 87.50 104 CYS A N 1
ATOM 777 C CA . CYS A 1 104 ? 2.876 -5.533 -8.019 1.00 87.50 104 CYS A CA 1
ATOM 778 C C . CYS A 1 104 ? 2.608 -5.142 -6.558 1.00 87.50 104 CYS A C 1
ATOM 780 O O . CYS A 1 104 ? 1.717 -5.710 -5.927 1.00 87.50 104 CYS A O 1
ATOM 782 N N . THR A 1 105 ? 3.354 -4.178 -6.013 1.00 88.00 105 THR A N 1
ATOM 783 C CA . THR A 1 105 ? 3.147 -3.683 -4.642 1.00 88.00 105 THR A CA 1
ATOM 784 C C . THR A 1 105 ? 1.813 -2.949 -4.517 1.00 88.00 105 THR A C 1
ATOM 786 O O . THR A 1 105 ? 1.073 -3.179 -3.560 1.00 88.00 105 THR A O 1
ATOM 789 N N . TRP A 1 106 ? 1.481 -2.104 -5.496 1.00 88.56 106 TRP A N 1
ATOM 790 C CA . TRP A 1 106 ? 0.228 -1.354 -5.527 1.00 88.56 106 TRP A CA 1
ATOM 791 C C . TRP A 1 106 ? -0.991 -2.265 -5.703 1.00 88.56 106 TRP A C 1
ATOM 793 O O . TRP A 1 106 ? -1.914 -2.198 -4.894 1.00 88.56 106 TRP A O 1
ATOM 803 N N . GLU A 1 107 ? -0.962 -3.176 -6.680 1.00 88.12 107 GLU A N 1
ATOM 804 C CA . GLU A 1 107 ? -2.039 -4.146 -6.923 1.00 88.12 107 GLU A CA 1
ATOM 805 C C . GLU A 1 107 ? -2.275 -5.049 -5.707 1.00 88.12 107 GLU A C 1
ATOM 807 O O . GLU A 1 107 ? -3.413 -5.257 -5.287 1.00 88.12 107 GLU A O 1
ATOM 812 N N . ALA A 1 108 ? -1.209 -5.546 -5.073 1.00 83.75 108 ALA A N 1
ATOM 813 C CA . ALA A 1 108 ? -1.355 -6.352 -3.867 1.00 83.75 108 ALA A CA 1
ATOM 814 C C . ALA A 1 108 ? -1.901 -5.532 -2.689 1.00 83.75 108 ALA A C 1
ATOM 816 O O . ALA A 1 108 ? -2.723 -6.039 -1.927 1.00 83.75 108 ALA A O 1
ATOM 817 N N . GLY A 1 109 ? -1.505 -4.263 -2.554 1.00 78.31 109 GLY A N 1
ATOM 818 C CA . GLY A 1 109 ? -2.077 -3.342 -1.570 1.00 78.31 109 GLY A CA 1
ATOM 819 C C . GLY A 1 109 ? -3.575 -3.118 -1.779 1.00 78.31 109 GLY A C 1
ATOM 820 O O . GLY A 1 109 ? -4.349 -3.275 -0.838 1.00 78.31 109 GLY A O 1
ATOM 821 N N . LEU A 1 110 ? -4.007 -2.858 -3.017 1.00 80.00 110 LEU A N 1
ATOM 822 C CA . LEU A 1 110 ? -5.425 -2.718 -3.367 1.00 80.00 110 LEU A CA 1
ATOM 823 C C . LEU A 1 110 ? -6.228 -4.002 -3.129 1.00 80.00 110 LEU A C 1
ATOM 825 O O . LEU A 1 110 ? -7.361 -3.947 -2.652 1.00 80.00 110 LEU A O 1
ATOM 829 N N . LEU A 1 111 ? -5.657 -5.167 -3.433 1.00 74.62 111 LEU A N 1
ATOM 830 C CA . LEU A 1 111 ? -6.293 -6.455 -3.154 1.00 74.62 111 LEU A CA 1
ATOM 831 C C . LEU A 1 111 ? -6.408 -6.729 -1.650 1.00 74.62 111 LEU A C 1
ATOM 833 O O . LEU A 1 111 ? -7.396 -7.324 -1.221 1.00 74.62 111 LEU A O 1
ATOM 837 N N . GLY A 1 112 ? -5.441 -6.271 -0.852 1.00 66.25 112 GLY A N 1
ATOM 838 C CA . GLY A 1 112 ? -5.518 -6.314 0.610 1.00 66.25 112 GLY A CA 1
ATOM 839 C C . GLY A 1 112 ? -6.597 -5.403 1.166 1.00 66.25 112 GLY A C 1
ATOM 840 O O . GLY A 1 112 ? -7.254 -5.783 2.126 1.00 66.25 112 GLY A O 1
ATOM 841 N N . LEU A 1 113 ? -6.859 -4.267 0.506 1.00 66.56 113 LEU A N 1
ATOM 842 C CA . LEU A 1 113 ? -7.949 -3.362 0.876 1.00 66.56 113 LEU A CA 1
ATOM 843 C C . LEU A 1 113 ? -9.347 -3.987 0.740 1.00 66.56 113 LEU A C 1
ATOM 845 O O . LEU A 1 113 ? -10.289 -3.534 1.378 1.00 66.56 113 LEU A O 1
ATOM 849 N N . ARG A 1 114 ? -9.490 -5.040 -0.075 1.00 57.41 114 ARG A N 1
ATOM 850 C CA . ARG A 1 114 ? -10.757 -5.767 -0.264 1.00 57.41 114 ARG A CA 1
ATOM 851 C C . ARG A 1 114 ? -10.882 -7.031 0.587 1.00 57.41 114 ARG A C 1
ATOM 853 O O . ARG A 1 114 ? -11.929 -7.673 0.537 1.00 57.41 114 ARG A O 1
ATOM 860 N N . ARG A 1 115 ? -9.840 -7.431 1.323 1.00 56.28 115 ARG A N 1
ATOM 861 C CA . ARG A 1 115 ? -9.882 -8.609 2.199 1.00 56.28 115 ARG A CA 1
ATOM 862 C C . ARG A 1 115 ? -10.004 -8.162 3.652 1.00 56.28 115 ARG A C 1
ATOM 8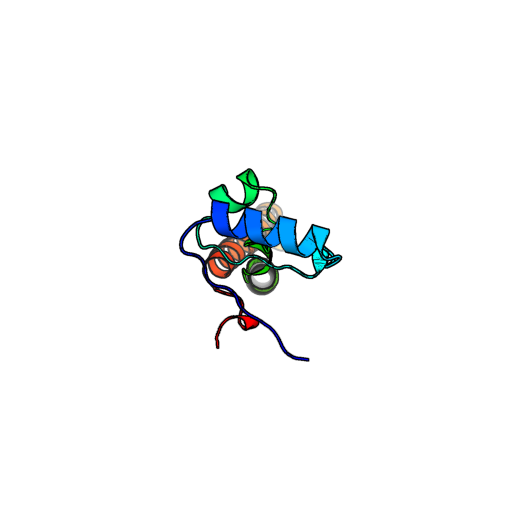64 O O . ARG A 1 115 ? -9.105 -7.521 4.189 1.00 56.28 115 ARG A O 1
ATOM 871 N N . VAL A 1 116 ? -11.130 -8.531 4.264 1.00 53.28 116 VAL A N 1
ATOM 872 C CA . VAL A 1 116 ? -11.323 -8.488 5.718 1.00 53.28 116 VAL A CA 1
ATOM 873 C C . VAL A 1 116 ? -10.206 -9.310 6.364 1.00 53.28 116 VAL A C 1
ATOM 875 O O . VAL A 1 116 ? -9.950 -10.430 5.913 1.00 53.28 116 VAL A O 1
ATOM 878 N N . HIS A 1 117 ? -9.530 -8.748 7.376 1.00 52.91 117 HIS A N 1
ATOM 879 C CA . HIS A 1 117 ? -8.489 -9.450 8.135 1.00 52.91 117 HIS A CA 1
ATOM 880 C C . HIS A 1 117 ? -8.982 -10.841 8.546 1.00 52.91 117 HIS A C 1
ATOM 882 O O . HIS A 1 117 ? -10.107 -10.993 9.030 1.00 52.91 117 HIS A O 1
ATOM 888 N N . ARG A 1 118 ? -8.122 -11.855 8.402 1.00 52.22 118 ARG A N 1
ATOM 889 C CA . ARG A 1 118 ? -8.425 -13.244 8.806 1.00 52.22 118 ARG A CA 1
ATOM 890 C C . ARG A 1 118 ? -8.934 -13.375 10.244 1.00 52.22 118 ARG A C 1
ATOM 892 O O . ARG A 1 118 ? -9.685 -14.305 10.512 1.00 52.22 118 ARG A O 1
ATOM 899 N N . ASP A 1 119 ? -8.566 -12.451 11.124 1.00 53.53 119 ASP A N 1
ATOM 900 C CA . ASP A 1 119 ? -8.988 -12.444 12.528 1.00 53.53 119 ASP A CA 1
ATOM 901 C C . ASP A 1 119 ? -10.476 -12.086 12.719 1.00 53.53 119 ASP A C 1
ATOM 903 O O . ASP A 1 119 ? -11.052 -12.406 13.753 1.00 53.53 119 ASP A O 1
ATOM 907 N N . PHE A 1 120 ? -11.125 -11.502 11.704 1.00 49.12 120 PHE A N 1
ATOM 908 C CA . PHE A 1 120 ? -12.562 -11.181 11.696 1.00 49.12 120 PHE A CA 1
ATOM 909 C C . PHE A 1 120 ? -13.390 -12.131 10.825 1.00 49.12 120 PHE A C 1
ATOM 911 O O . PHE A 1 120 ? -14.587 -11.923 10.642 1.00 49.12 120 PHE A O 1
ATOM 918 N N . THR A 1 121 ? -12.766 -13.177 10.274 1.00 46.00 121 THR A N 1
ATOM 919 C CA . THR A 1 121 ? -13.483 -14.262 9.595 1.00 46.00 121 THR A CA 1
ATOM 920 C C . THR A 1 121 ? -13.774 -15.360 10.623 1.00 46.00 121 THR A C 1
ATOM 922 O O . THR A 1 121 ? -13.054 -16.358 10.682 1.00 46.00 121 THR A O 1
ATOM 925 N N . GLN A 1 122 ? -14.779 -15.140 11.476 1.00 41.16 122 GLN A N 1
ATOM 926 C CA . GLN A 1 122 ? -15.400 -16.188 12.300 1.00 41.16 122 GLN A CA 1
ATOM 927 C C . GLN A 1 122 ? -16.700 -16.673 11.664 1.00 41.16 122 GLN A C 1
ATOM 929 O O . GLN A 1 122 ? -17.462 -15.818 11.161 1.00 41.16 122 GLN A O 1
#

Secondary structure (DSSP, 8-state):
--------SSHHHHHHHHHHHHHTT--GGG--B--S-HHHHHHTT--B--TTTSBTHHHHHHHHHHHHHHHHHHHHHHHHHTTGGGSTTHHHHHHHHHHHHHHHHHHHHHHHHTSB-GGG--

Foldseek 3Di:
DDDDDDDDPDPVVVLVVLVVVVVVVDDLVPDEDDDPDPPSCVVSVRPHPDVVVQFQLVVLLVVLQVVLVVVLVVLVVVCVVVVVCVDPCVVVSVVVSVVSNVVSSVVSNVVRRVDGPPVPPD

Radius of gyration: 23.93 Å; chains: 1; bounding box: 57×29×60 Å

Sequence (122 aa):
MKDTYFVADDLDEVELIQNELMEAGVEKDSISVWSGDAYGVDTHHLKAENELLKTDAIPSMRSGLICGLILSGVALFGFLGLGLMSSEYMSAGLIFCGLVIGFCTWEAGLLGLRRVHRDFTQ